Protein AF-A0A6M0ADW8-F1 (afdb_monomer_lite)

Structure (mmCIF, N/CA/C/O backbone):
data_AF-A0A6M0ADW8-F1
#
_entry.id   AF-A0A6M0ADW8-F1
#
loop_
_atom_site.group_PDB
_atom_site.id
_atom_site.type_symbol
_atom_site.label_atom_id
_atom_site.label_alt_id
_atom_site.label_comp_id
_atom_site.label_asym_id
_atom_site.label_entity_id
_atom_site.label_seq_id
_atom_site.pdbx_PDB_ins_code
_atom_site.Cartn_x
_atom_site.Cartn_y
_atom_site.Cartn_z
_atom_site.occupancy
_atom_site.B_iso_or_equiv
_atom_site.auth_seq_id
_atom_site.auth_comp_id
_atom_site.auth_asym_id
_atom_site.auth_atom_id
_atom_site.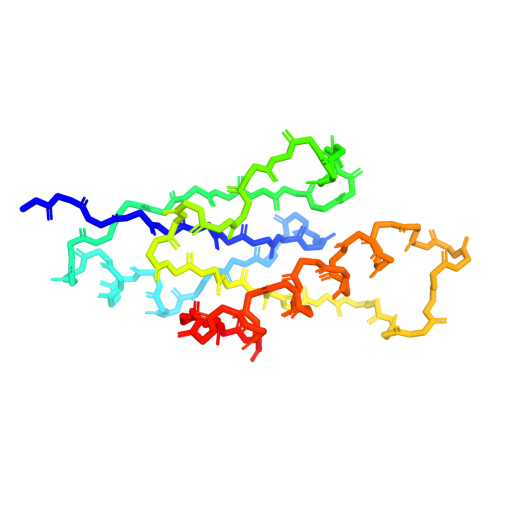pdbx_PDB_model_num
ATOM 1 N N . MET A 1 1 ? -11.822 8.074 16.269 1.00 69.81 1 MET A N 1
ATOM 2 C CA . MET A 1 1 ? -10.374 7.837 16.103 1.00 69.81 1 MET A CA 1
ATOM 3 C C . MET A 1 1 ? -10.108 7.758 14.614 1.00 69.81 1 MET A C 1
ATOM 5 O O . MET A 1 1 ? -10.910 7.134 13.931 1.00 69.81 1 MET A O 1
ATOM 9 N N . THR A 1 2 ? -9.075 8.434 14.119 1.00 86.81 2 THR A N 1
ATOM 10 C CA . THR A 1 2 ? -8.680 8.378 12.704 1.00 86.81 2 THR A CA 1
ATOM 11 C C . THR A 1 2 ? -8.086 7.005 12.406 1.00 86.81 2 THR A C 1
ATOM 13 O O . THR A 1 2 ? -7.224 6.557 13.160 1.00 86.81 2 THR A O 1
ATOM 16 N N . LYS A 1 3 ? -8.562 6.340 11.351 1.00 96.62 3 LYS A N 1
ATOM 17 C CA . LYS A 1 3 ? -7.993 5.074 10.869 1.00 96.62 3 LYS A CA 1
ATOM 18 C C . LYS A 1 3 ? -6.837 5.364 9.921 1.00 96.62 3 LYS A C 1
ATOM 20 O O . LYS A 1 3 ? -6.853 6.388 9.245 1.00 96.62 3 LYS A O 1
ATOM 25 N N . ASN A 1 4 ? -5.856 4.481 9.835 1.00 97.69 4 ASN A N 1
ATOM 26 C CA . ASN A 1 4 ? -4.714 4.647 8.943 1.00 97.69 4 ASN A CA 1
ATOM 27 C C . ASN A 1 4 ? -4.809 3.677 7.769 1.00 97.69 4 ASN A C 1
ATOM 29 O O . ASN A 1 4 ? -5.004 2.477 7.957 1.00 97.69 4 ASN A O 1
ATOM 33 N N . ALA A 1 5 ? -4.638 4.204 6.560 1.00 98.00 5 ALA A N 1
ATOM 34 C CA . ALA A 1 5 ? -4.477 3.410 5.352 1.00 98.00 5 ALA A CA 1
ATOM 35 C C . ALA A 1 5 ? -3.124 3.711 4.703 1.00 98.00 5 ALA A C 1
ATOM 37 O O . ALA A 1 5 ? -2.698 4.867 4.652 1.00 98.00 5 ALA A O 1
ATOM 38 N N . ILE A 1 6 ? -2.472 2.682 4.169 1.00 98.00 6 ILE A N 1
ATOM 39 C CA . ILE A 1 6 ? -1.318 2.843 3.282 1.00 98.00 6 ILE A CA 1
ATOM 40 C C . ILE A 1 6 ? -1.719 2.410 1.875 1.00 98.00 6 ILE A C 1
ATOM 42 O O . ILE A 1 6 ? -2.267 1.328 1.709 1.00 98.00 6 ILE A O 1
ATOM 46 N N . ALA A 1 7 ? -1.432 3.242 0.876 1.00 97.44 7 ALA A N 1
ATOM 47 C CA . ALA A 1 7 ? -1.564 2.904 -0.536 1.00 97.44 7 ALA A CA 1
ATOM 48 C C . ALA A 1 7 ? -0.169 2.765 -1.160 1.00 97.44 7 ALA A C 1
ATOM 50 O O . ALA A 1 7 ? 0.589 3.738 -1.206 1.00 97.44 7 ALA A O 1
ATOM 51 N N . ILE A 1 8 ? 0.177 1.565 -1.619 1.00 97.12 8 ILE A N 1
ATOM 52 C CA . ILE A 1 8 ? 1.415 1.287 -2.348 1.00 97.12 8 ILE A CA 1
ATOM 53 C C . ILE A 1 8 ? 1.177 1.592 -3.828 1.00 97.12 8 ILE A C 1
ATOM 55 O O . ILE A 1 8 ? 0.217 1.107 -4.416 1.00 97.12 8 ILE A O 1
ATOM 59 N N . THR A 1 9 ? 2.032 2.423 -4.422 1.00 95.88 9 THR A N 1
ATOM 60 C CA . THR A 1 9 ? 1.950 2.853 -5.823 1.00 95.88 9 THR A CA 1
ATOM 61 C C . THR A 1 9 ? 3.179 2.382 -6.592 1.00 95.88 9 THR A C 1
ATOM 63 O O . THR A 1 9 ? 4.310 2.615 -6.146 1.00 95.88 9 THR A O 1
ATOM 66 N N . HIS A 1 10 ? 2.979 1.833 -7.785 1.00 94.69 10 HIS A N 1
ATOM 67 C CA . HIS A 1 10 ? 4.067 1.362 -8.644 1.00 94.69 10 HIS A CA 1
ATOM 68 C C . HIS A 1 10 ? 4.600 2.433 -9.600 1.00 94.69 10 HIS A C 1
ATOM 70 O O . HIS A 1 10 ? 5.777 2.431 -9.959 1.00 94.69 10 HIS A O 1
ATOM 76 N N . VAL A 1 11 ? 3.748 3.388 -9.980 1.00 87.19 11 VAL A N 1
ATOM 77 C CA . VAL A 1 11 ? 4.049 4.467 -10.928 1.00 87.19 11 VAL A CA 1
ATOM 78 C C . VAL A 1 11 ? 3.493 5.801 -10.435 1.00 87.19 11 VAL A C 1
ATOM 80 O O . VAL A 1 11 ? 2.572 5.850 -9.629 1.00 87.19 11 VAL A O 1
ATOM 83 N N . CYS A 1 12 ? 4.046 6.914 -10.926 1.00 79.12 12 CYS A N 1
ATOM 84 C CA . CYS A 1 12 ? 3.711 8.259 -10.441 1.00 79.12 12 CYS A CA 1
ATOM 85 C C . CYS A 1 12 ? 2.281 8.737 -10.754 1.00 79.12 12 CYS A C 1
ATOM 87 O O . CYS A 1 12 ? 1.897 9.785 -10.242 1.00 79.12 12 CYS A O 1
ATOM 89 N N . PHE A 1 13 ? 1.549 8.046 -11.630 1.00 79.06 13 PHE A N 1
ATOM 90 C CA . PHE A 1 13 ? 0.231 8.467 -12.117 1.00 79.06 13 PHE A CA 1
ATOM 91 C C . PHE A 1 13 ? -0.918 7.567 -11.653 1.00 79.06 13 PHE A C 1
ATOM 93 O O . PHE A 1 13 ? -2.064 7.870 -11.967 1.00 79.06 13 PHE A O 1
ATOM 100 N N . GLU A 1 14 ? -0.633 6.476 -10.940 1.00 86.81 14 GLU A N 1
ATOM 101 C CA . GLU A 1 14 ? -1.685 5.677 -10.317 1.00 86.81 14 GLU A CA 1
ATOM 102 C C . GLU A 1 14 ? -1.988 6.200 -8.916 1.00 86.81 14 GLU A C 1
ATOM 104 O O . GLU A 1 14 ? -1.087 6.448 -8.111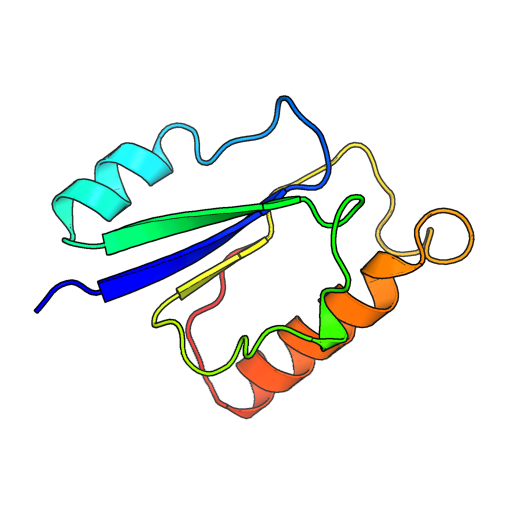 1.00 86.81 14 GLU A O 1
ATOM 109 N N . ASP A 1 15 ? -3.277 6.375 -8.644 1.00 92.31 15 ASP A N 1
ATOM 110 C CA . ASP A 1 15 ? -3.810 6.835 -7.372 1.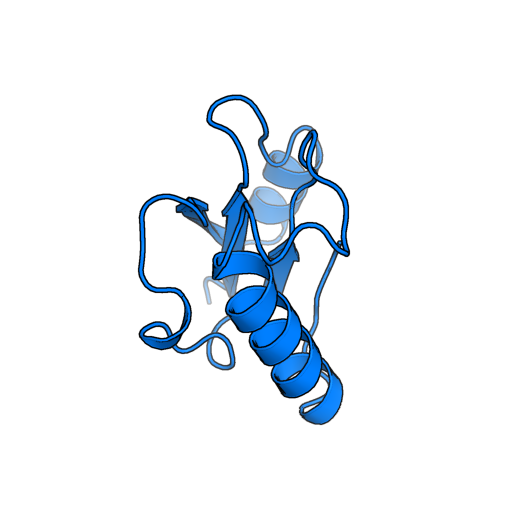00 92.31 15 ASP A CA 1
ATOM 111 C C . ASP A 1 15 ? -5.054 6.018 -6.983 1.00 92.31 15 ASP A C 1
ATOM 113 O O . ASP A 1 15 ? -5.452 5.072 -7.662 1.00 92.31 15 ASP A O 1
ATOM 117 N N . LEU A 1 16 ? -5.662 6.357 -5.846 1.00 95.50 16 LEU A N 1
ATOM 118 C CA . LEU A 1 16 ? -6.844 5.655 -5.339 1.00 95.50 16 LEU A CA 1
ATOM 119 C C . LEU A 1 16 ? -8.131 5.928 -6.140 1.00 95.50 16 LEU A C 1
ATOM 121 O O . LEU A 1 16 ? -9.167 5.331 -5.839 1.00 95.50 16 LEU A O 1
ATOM 125 N N . GLY A 1 17 ? -8.122 6.847 -7.106 1.00 94.50 17 GLY A N 1
ATOM 126 C CA . GLY A 1 17 ? -9.293 7.246 -7.877 1.00 94.50 17 GLY A CA 1
ATOM 127 C C . GLY A 1 17 ? -10.508 7.535 -6.991 1.00 94.50 17 GLY A C 1
ATOM 128 O O . GLY A 1 17 ? -10.434 8.251 -5.989 1.00 94.50 17 GLY A O 1
ATOM 129 N N . SER A 1 18 ? -11.646 6.920 -7.322 1.00 95.12 18 SER A N 1
ATOM 130 C CA . SER A 1 18 ? -12.890 7.070 -6.557 1.00 95.12 18 SER A CA 1
ATOM 131 C C . SER A 1 18 ? -12.823 6.515 -5.129 1.00 95.12 18 SER A C 1
ATOM 133 O O . SER A 1 18 ? -13.624 6.922 -4.287 1.00 95.12 18 SER A O 1
ATOM 135 N N . LEU A 1 19 ? -11.897 5.594 -4.831 1.00 96.31 19 LEU A N 1
ATOM 136 C CA . LEU A 1 19 ? -11.763 5.010 -3.494 1.00 96.31 19 LEU A CA 1
ATOM 137 C C . LEU A 1 19 ? -11.246 6.037 -2.478 1.00 96.31 19 LEU A C 1
ATOM 139 O O . LEU A 1 19 ? -11.591 5.941 -1.302 1.00 96.31 19 LEU A O 1
ATOM 143 N N . HIS A 1 20 ? -10.490 7.050 -2.921 1.00 96.12 20 HIS A N 1
ATOM 144 C CA . HIS A 1 20 ? -9.952 8.091 -2.043 1.00 96.12 20 HIS A CA 1
ATOM 145 C C . HIS A 1 20 ? -11.058 8.788 -1.241 1.00 96.12 20 HIS A C 1
ATOM 147 O O . HIS A 1 20 ? -11.034 8.790 -0.012 1.00 96.12 20 HIS A O 1
ATOM 153 N N . GLN A 1 21 ? -12.086 9.284 -1.937 1.00 96.00 21 GLN A N 1
ATOM 154 C CA . GLN A 1 21 ? -13.205 9.988 -1.312 1.00 96.00 21 GLN A CA 1
ATOM 155 C C . GLN A 1 21 ? -13.980 9.086 -0.339 1.00 96.00 21 GLN A C 1
ATOM 157 O O . GLN A 1 21 ? -14.422 9.537 0.717 1.00 96.00 21 GLN A O 1
ATOM 162 N N . VAL A 1 22 ? -14.145 7.804 -0.674 1.00 96.62 22 VAL A N 1
ATOM 163 C CA . VAL A 1 22 ? -14.827 6.842 0.203 1.00 96.62 22 VAL A CA 1
ATOM 164 C C . VAL A 1 22 ? -14.023 6.623 1.486 1.00 96.62 22 VAL A C 1
ATOM 166 O O . VAL A 1 22 ? -14.596 6.629 2.573 1.00 96.62 22 VAL A O 1
ATOM 169 N N . LEU A 1 23 ? -12.701 6.474 1.385 1.00 96.94 23 LEU A N 1
ATOM 170 C CA . LEU A 1 23 ? -11.821 6.300 2.542 1.00 96.94 23 LEU A CA 1
ATOM 171 C C . LEU A 1 23 ? -11.842 7.525 3.463 1.00 96.94 23 LEU A C 1
ATOM 173 O O . LEU A 1 23 ? -12.001 7.366 4.676 1.00 96.94 23 LEU A O 1
ATOM 177 N N . GLU A 1 24 ? -11.778 8.735 2.904 1.00 95.50 24 GLU A N 1
ATOM 178 C CA . GLU A 1 24 ? -11.896 9.978 3.677 1.00 95.50 24 GLU A CA 1
ATOM 179 C C . GLU A 1 24 ? -13.236 10.058 4.423 1.00 95.50 24 GLU A C 1
ATOM 181 O O . GLU A 1 24 ? -13.270 10.333 5.623 1.00 95.50 24 GLU A O 1
ATOM 186 N N . GLN A 1 25 ? -14.346 9.736 3.748 1.00 96.50 25 GLN A N 1
ATOM 187 C CA . GLN A 1 25 ? -15.681 9.703 4.360 1.00 96.50 25 GLN A CA 1
ATOM 188 C C . GLN A 1 25 ? -15.800 8.663 5.485 1.00 96.50 25 GLN A C 1
ATOM 190 O O . GLN A 1 25 ? -16.579 8.851 6.418 1.00 96.50 25 GLN A O 1
ATOM 195 N N . GLN A 1 26 ? -15.023 7.579 5.422 1.00 96.00 26 GLN A N 1
ATOM 196 C CA . GLN A 1 26 ? -14.937 6.556 6.470 1.00 96.00 26 GLN A CA 1
ATOM 197 C C . GLN A 1 26 ? -13.908 6.890 7.568 1.00 96.00 26 GLN A C 1
ATOM 199 O O . GLN A 1 26 ? -13.698 6.086 8.482 1.00 96.00 26 GLN A O 1
ATOM 204 N N . GLY A 1 27 ? -13.285 8.072 7.515 1.00 96.94 27 GLY A N 1
ATOM 205 C CA . GLY A 1 27 ? -12.349 8.557 8.528 1.00 96.94 27 GLY A CA 1
ATOM 206 C C . GLY A 1 27 ? -10.945 7.959 8.432 1.00 96.94 27 GLY A C 1
ATOM 207 O O . GLY A 1 27 ? -10.247 7.896 9.449 1.00 96.94 27 GLY A O 1
ATOM 208 N N . TYR A 1 28 ? -10.537 7.500 7.244 1.00 98.06 28 TYR A N 1
ATOM 209 C CA . TYR A 1 28 ? -9.165 7.071 6.985 1.00 98.06 28 TYR A CA 1
ATOM 210 C C . TYR A 1 28 ? -8.265 8.253 6.629 1.00 98.06 28 TYR A C 1
ATOM 212 O O . TYR A 1 28 ? -8.613 9.101 5.812 1.00 98.06 28 TYR A O 1
ATOM 220 N N . HIS A 1 29 ? -7.064 8.250 7.192 1.00 97.31 29 HIS A N 1
ATOM 221 C CA . HIS A 1 29 ? -5.931 9.025 6.721 1.00 97.31 29 HIS A CA 1
ATOM 222 C C . HIS A 1 29 ? -5.057 8.128 5.838 1.00 97.31 29 HIS A C 1
ATOM 224 O O . HIS A 1 29 ? -4.526 7.116 6.305 1.00 97.31 29 HIS A O 1
ATOM 230 N N . VAL A 1 30 ? -4.926 8.487 4.561 1.00 96.62 30 VAL A N 1
ATOM 231 C CA . VAL A 1 30 ? -4.175 7.708 3.570 1.00 96.62 30 VAL A CA 1
ATOM 232 C C . VAL A 1 30 ? -2.747 8.231 3.453 1.00 96.62 30 VAL A C 1
ATOM 234 O O . VAL A 1 30 ? -2.531 9.415 3.209 1.00 96.62 30 VAL A O 1
ATOM 237 N N . THR A 1 31 ? -1.770 7.331 3.549 1.00 96.12 31 THR A N 1
ATOM 238 C CA . THR A 1 31 ? -0.368 7.601 3.203 1.00 96.12 31 THR A CA 1
ATOM 239 C C . THR A 1 31 ? 0.003 6.857 1.927 1.00 96.12 31 THR A C 1
ATOM 241 O O . THR A 1 31 ? -0.196 5.648 1.839 1.00 96.12 31 THR A O 1
ATOM 244 N N . TYR A 1 32 ? 0.562 7.565 0.948 1.00 95.62 32 TYR A N 1
ATOM 245 C CA . TYR A 1 32 ? 1.058 6.956 -0.284 1.00 95.62 32 TYR A CA 1
ATOM 246 C C . TYR A 1 32 ? 2.524 6.554 -0.145 1.00 95.62 32 TYR A C 1
ATOM 248 O O . TYR A 1 32 ? 3.351 7.347 0.312 1.00 95.62 32 TYR A O 1
ATOM 256 N N . ILE A 1 33 ? 2.850 5.344 -0.589 1.00 95.50 33 ILE A N 1
ATOM 257 C CA . ILE A 1 33 ? 4.210 4.812 -0.623 1.00 95.50 33 ILE A CA 1
ATOM 258 C C . ILE A 1 33 ? 4.536 4.387 -2.047 1.00 95.50 33 ILE A C 1
ATOM 260 O O . ILE A 1 33 ? 3.830 3.588 -2.645 1.00 95.50 33 ILE A O 1
ATOM 264 N N . LYS A 1 34 ? 5.635 4.905 -2.592 1.00 94.38 34 LYS A N 1
ATOM 265 C CA . LYS A 1 34 ? 6.108 4.526 -3.925 1.00 94.38 34 LYS A CA 1
ATOM 266 C C . LYS A 1 34 ? 7.013 3.307 -3.808 1.00 94.38 34 LYS A C 1
ATOM 268 O O . LYS A 1 34 ? 8.130 3.455 -3.314 1.00 94.38 34 LYS A O 1
ATOM 273 N N . ALA A 1 35 ? 6.560 2.148 -4.287 1.00 93.69 35 ALA A N 1
ATOM 274 C CA . ALA A 1 35 ? 7.292 0.882 -4.182 1.00 93.69 35 ALA A CA 1
ATOM 275 C C . ALA A 1 35 ? 8.721 0.994 -4.740 1.00 93.69 35 ALA A C 1
ATOM 277 O O . ALA A 1 35 ? 9.685 0.589 -4.103 1.00 93.69 35 ALA A O 1
ATOM 278 N N . ALA A 1 36 ? 8.878 1.672 -5.880 1.00 89.88 36 ALA A N 1
ATOM 279 C CA . ALA A 1 36 ? 10.176 1.873 -6.522 1.00 89.88 36 ALA A CA 1
ATOM 280 C C . ALA A 1 36 ? 11.085 2.923 -5.843 1.00 89.88 36 ALA A C 1
ATOM 282 O O . ALA A 1 36 ? 12.210 3.131 -6.289 1.00 89.88 36 ALA A O 1
ATOM 283 N N . SER A 1 37 ? 10.610 3.655 -4.828 1.00 89.00 37 SER A N 1
ATOM 284 C CA . SER A 1 37 ? 11.360 4.764 -4.206 1.00 89.00 37 SER A CA 1
ATOM 285 C C . SER A 1 37 ? 11.769 4.512 -2.757 1.00 89.00 37 SER A C 1
ATOM 287 O O . SER A 1 37 ? 12.541 5.302 -2.212 1.00 89.00 37 SER A O 1
ATOM 289 N N . VAL A 1 38 ? 11.250 3.466 -2.115 1.00 88.62 38 VAL A N 1
ATOM 290 C CA . VAL A 1 38 ? 11.538 3.165 -0.710 1.00 88.62 38 VAL A CA 1
ATOM 291 C C . VAL A 1 38 ? 11.863 1.691 -0.512 1.00 88.62 38 VAL A C 1
ATOM 293 O O . VAL A 1 38 ? 11.508 0.844 -1.321 1.00 88.62 38 VAL A O 1
ATOM 296 N N . TYR A 1 39 ? 12.511 1.402 0.610 1.00 89.94 39 TYR A N 1
ATOM 297 C CA . TYR A 1 39 ? 12.727 0.046 1.097 1.00 89.94 39 TYR A CA 1
ATOM 298 C C . TYR A 1 39 ? 11.475 -0.402 1.862 1.00 89.94 39 TYR A C 1
ATOM 300 O O . TYR A 1 39 ? 11.252 0.048 2.991 1.00 89.94 39 TYR A O 1
ATOM 308 N N . LEU A 1 40 ? 10.621 -1.198 1.212 1.00 91.81 40 LEU A N 1
ATOM 309 C CA . LEU A 1 40 ? 9.335 -1.640 1.767 1.00 91.81 40 LEU A CA 1
ATOM 310 C C . LEU A 1 40 ? 9.515 -2.513 3.020 1.00 91.81 40 LEU A C 1
ATOM 312 O O . LEU A 1 40 ? 8.755 -2.381 3.975 1.00 91.81 40 LEU A O 1
ATOM 316 N N . ASP A 1 41 ? 10.579 -3.311 3.069 1.00 88.88 41 ASP A N 1
ATOM 317 C CA . ASP A 1 41 ? 10.986 -4.141 4.212 1.00 88.88 41 ASP A CA 1
ATOM 318 C C . ASP A 1 41 ? 11.243 -3.357 5.518 1.00 88.88 41 ASP A C 1
ATOM 320 O O . ASP A 1 41 ? 11.296 -3.943 6.599 1.00 88.88 41 ASP A O 1
ATOM 324 N N . ARG A 1 42 ? 11.393 -2.026 5.451 1.00 90.88 42 ARG A N 1
ATOM 325 C CA . ARG A 1 42 ? 11.627 -1.153 6.619 1.00 90.88 42 ARG A CA 1
ATOM 326 C C . ARG A 1 42 ? 10.363 -0.523 7.196 1.00 90.88 42 ARG A C 1
ATOM 328 O O . ARG A 1 42 ? 10.463 0.272 8.132 1.00 90.88 42 ARG A O 1
ATOM 335 N N . ILE A 1 43 ? 9.197 -0.820 6.634 1.00 93.44 43 ILE A N 1
ATOM 336 C CA . ILE A 1 43 ? 7.912 -0.267 7.062 1.00 93.44 43 ILE A CA 1
ATOM 337 C C . ILE A 1 43 ? 7.104 -1.373 7.744 1.00 93.44 43 ILE A C 1
ATOM 339 O O . ILE A 1 43 ? 6.986 -2.480 7.228 1.00 93.44 43 ILE A O 1
ATOM 343 N N . ASP A 1 44 ? 6.520 -1.069 8.905 1.00 95.31 44 ASP A N 1
ATOM 344 C CA . ASP A 1 44 ? 5.585 -1.982 9.564 1.00 95.31 44 ASP A CA 1
ATOM 345 C C . ASP A 1 44 ? 4.218 -1.912 8.874 1.00 95.31 44 ASP A C 1
ATOM 347 O O . ASP A 1 44 ? 3.399 -1.025 9.132 1.00 95.31 44 ASP A O 1
ATOM 351 N N . PHE A 1 45 ? 3.982 -2.868 7.981 1.00 96.75 45 PHE A N 1
ATOM 352 C CA . PHE A 1 45 ? 2.718 -3.021 7.279 1.00 96.75 45 PHE A CA 1
ATOM 353 C C . PHE A 1 45 ? 1.668 -3.801 8.069 1.00 96.75 45 PHE A C 1
ATOM 355 O O . PHE A 1 45 ? 0.595 -4.012 7.523 1.00 96.75 45 PHE A O 1
ATOM 362 N N . LEU A 1 46 ? 1.896 -4.215 9.319 1.00 97.31 46 LEU A N 1
ATOM 363 C CA . LEU A 1 46 ? 0.860 -4.825 10.168 1.00 97.31 46 LEU A CA 1
ATOM 364 C C . LEU A 1 46 ? 0.107 -3.782 11.001 1.00 97.31 46 LEU A C 1
ATOM 366 O O . LEU A 1 46 ? -1.049 -4.001 11.357 1.00 97.31 46 LEU A O 1
ATOM 370 N N . TYR A 1 47 ? 0.736 -2.639 11.274 1.00 96.69 47 TYR A N 1
ATOM 371 C CA . TYR A 1 47 ? 0.144 -1.550 12.051 1.00 96.69 47 TYR A CA 1
ATOM 372 C C . TYR A 1 47 ? -1.065 -0.843 11.389 1.00 96.69 47 TYR A C 1
ATOM 374 O O . TYR A 1 47 ? -2.017 -0.525 12.106 1.00 96.69 47 TYR A O 1
ATOM 382 N N . PRO A 1 48 ? -1.092 -0.561 10.067 1.00 97.50 48 PRO A N 1
ATOM 383 C CA . PRO A 1 48 ? -2.216 0.136 9.438 1.00 97.50 48 PRO A CA 1
ATOM 384 C C . PRO A 1 48 ? -3.499 -0.703 9.397 1.00 97.50 48 PRO A C 1
ATOM 386 O O . PRO A 1 48 ? -3.473 -1.898 9.075 1.00 97.50 48 PRO A O 1
ATOM 389 N N . ASP A 1 49 ? -4.640 -0.036 9.598 1.00 98.00 49 ASP A N 1
ATOM 390 C CA . ASP A 1 49 ? -5.977 -0.638 9.526 1.00 98.00 49 ASP A CA 1
ATOM 391 C C . ASP A 1 49 ? -6.297 -1.190 8.125 1.00 98.00 49 ASP A C 1
ATOM 393 O O . ASP A 1 49 ? -7.085 -2.125 7.985 1.00 98.00 49 ASP A O 1
ATOM 397 N N . LEU A 1 50 ? -5.703 -0.601 7.082 1.00 98.31 50 LEU A N 1
ATOM 398 C CA . LEU A 1 50 ? -5.883 -0.992 5.686 1.00 98.31 50 LEU A CA 1
ATOM 399 C C . LEU A 1 50 ? -4.585 -0.804 4.894 1.00 98.31 50 LEU A C 1
ATOM 401 O O . LEU A 1 50 ? -3.913 0.220 5.015 1.00 98.31 50 LEU A O 1
ATOM 405 N N . VAL A 1 51 ? -4.274 -1.769 4.033 1.00 98.44 51 VAL A N 1
ATOM 406 C CA . VAL A 1 51 ? -3.254 -1.622 2.989 1.00 98.44 51 VAL A CA 1
ATOM 407 C C . VAL A 1 51 ? -3.923 -1.803 1.631 1.00 98.44 51 VAL A C 1
ATOM 409 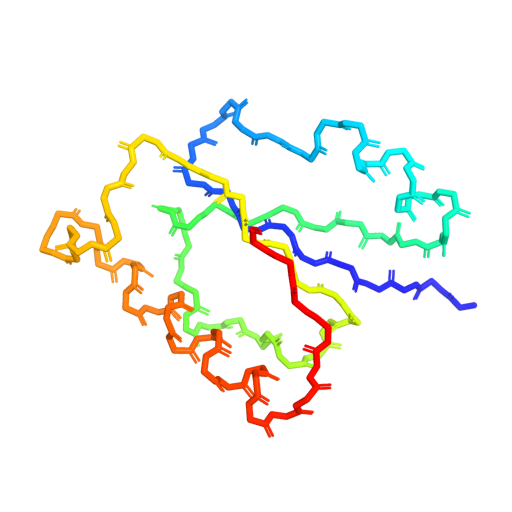O O . VAL A 1 51 ? -4.705 -2.733 1.445 1.00 98.44 51 VAL A O 1
ATOM 412 N N . ILE A 1 52 ? -3.644 -0.889 0.707 1.00 98.31 52 ILE A N 1
ATOM 413 C CA . ILE A 1 52 ? -4.069 -0.948 -0.689 1.00 98.31 52 ILE A CA 1
ATOM 414 C C . ILE A 1 52 ? -2.821 -1.118 -1.552 1.00 98.31 52 ILE A C 1
ATOM 416 O O . ILE A 1 52 ? -1.897 -0.312 -1.457 1.00 98.31 52 ILE A O 1
ATOM 420 N N . ILE A 1 53 ? -2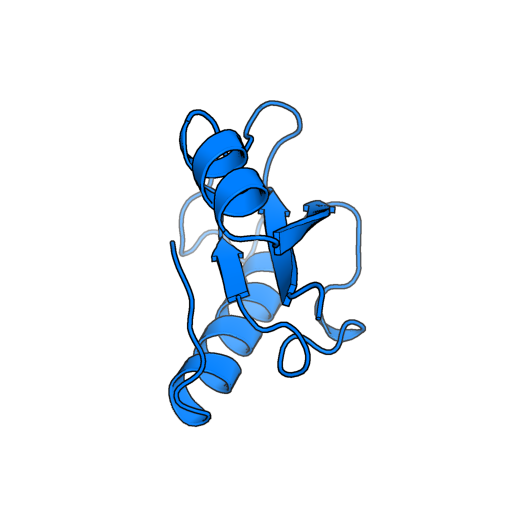.807 -2.142 -2.392 1.00 97.19 53 ILE A N 1
ATOM 421 C CA . ILE A 1 53 ? -1.812 -2.363 -3.434 1.00 97.19 53 ILE A CA 1
ATOM 422 C C . ILE A 1 53 ? -2.420 -1.828 -4.728 1.00 97.19 53 ILE A C 1
ATOM 424 O O . ILE A 1 53 ? -3.422 -2.358 -5.195 1.00 97.19 53 ILE A O 1
ATOM 428 N N . LEU A 1 54 ? -1.905 -0.718 -5.261 1.00 96.81 54 LEU A N 1
ATOM 429 C CA . LEU A 1 54 ? -2.398 -0.198 -6.538 1.00 96.81 54 LEU A CA 1
ATOM 430 C C . LEU A 1 54 ? -1.838 -1.014 -7.702 1.00 96.81 54 LEU A C 1
ATOM 432 O O . LEU A 1 54 ? -0.862 -1.749 -7.561 1.00 96.81 54 LEU A O 1
ATOM 436 N N . GLY A 1 55 ? -2.439 -0.838 -8.873 1.00 93.75 55 GLY A N 1
ATOM 437 C CA . GLY A 1 55 ? -1.939 -1.433 -10.097 1.00 93.75 55 GLY A CA 1
ATOM 438 C C . GLY A 1 55 ? -0.589 -0.861 -10.537 1.00 93.75 55 GLY A C 1
ATOM 439 O O . GLY A 1 55 ? 0.091 -0.079 -9.856 1.00 93.75 55 GLY A O 1
ATOM 440 N N . GLY A 1 56 ? -0.182 -1.311 -11.713 1.00 92.38 56 GLY A N 1
ATOM 441 C CA . GLY A 1 56 ? 0.980 -0.809 -12.415 1.00 92.38 56 GLY A CA 1
ATOM 442 C C . GLY A 1 56 ? 1.130 -1.505 -13.764 1.00 92.38 56 GLY A C 1
ATOM 443 O O . GLY A 1 56 ? 0.626 -2.614 -13.953 1.00 92.38 56 GLY A O 1
ATOM 444 N N . PRO A 1 57 ? 1.862 -0.906 -14.715 1.00 93.50 57 PRO A N 1
ATOM 445 C CA . PRO A 1 57 ? 2.234 -1.554 -15.969 1.00 93.50 57 PRO A CA 1
ATOM 446 C C . PRO A 1 57 ? 3.396 -2.547 -15.753 1.00 93.50 57 PRO A C 1
ATOM 448 O O . PRO A 1 57 ? 4.397 -2.488 -16.462 1.00 93.50 57 PRO A O 1
ATOM 451 N N . ILE A 1 58 ? 3.293 -3.404 -14.734 1.00 92.44 58 ILE A N 1
ATOM 452 C CA . ILE A 1 58 ? 4.342 -4.315 -14.259 1.00 92.44 58 ILE A CA 1
ATOM 453 C C . ILE A 1 58 ? 3.748 -5.720 -14.138 1.00 92.44 58 ILE A C 1
ATOM 455 O O . ILE A 1 58 ? 2.637 -5.881 -13.630 1.00 92.44 58 ILE A O 1
ATOM 459 N N . GLY A 1 59 ? 4.460 -6.741 -14.614 1.00 94.44 59 GLY A N 1
ATOM 460 C CA . GLY A 1 59 ? 4.059 -8.129 -14.434 1.00 94.44 59 GLY A CA 1
ATOM 461 C C . GLY A 1 59 ? 4.310 -8.609 -13.006 1.00 94.44 59 GLY A C 1
ATOM 462 O O . GLY A 1 59 ? 5.336 -8.310 -12.402 1.00 94.44 59 GLY A O 1
ATOM 463 N N . ALA A 1 60 ? 3.400 -9.428 -12.476 1.00 93.81 60 ALA A N 1
ATOM 464 C CA . ALA A 1 60 ? 3.516 -9.983 -11.122 1.00 93.81 60 ALA A CA 1
ATOM 465 C C . ALA A 1 60 ? 4.753 -10.887 -10.908 1.00 93.81 60 ALA A C 1
ATOM 467 O O . ALA A 1 60 ? 5.100 -11.169 -9.767 1.00 93.81 60 ALA A O 1
ATOM 468 N N . TYR A 1 61 ? 5.401 -11.338 -11.989 1.00 94.81 61 TYR A N 1
ATOM 469 C CA . TYR A 1 61 ? 6.578 -12.221 -11.987 1.00 94.81 61 TYR A CA 1
ATOM 470 C C . TYR A 1 61 ? 7.841 -11.536 -12.540 1.00 94.81 61 TYR A C 1
ATOM 472 O O . TYR A 1 61 ? 8.781 -12.201 -12.977 1.00 94.81 61 TYR A O 1
ATOM 480 N N . ASP A 1 62 ? 7.851 -10.201 -12.580 1.00 95.81 62 ASP A N 1
ATOM 481 C CA . ASP A 1 62 ? 8.978 -9.422 -13.099 1.00 95.81 62 ASP A CA 1
ATOM 482 C C . ASP A 1 62 ? 9.964 -9.045 -11.974 1.00 95.81 62 ASP A C 1
ATOM 484 O O . ASP A 1 62 ? 10.597 -7.991 -12.013 1.00 95.81 62 ASP A O 1
ATOM 488 N N . GLU A 1 63 ? 10.141 -9.879 -10.939 1.00 94.44 63 GLU A N 1
ATOM 489 C CA . GLU A 1 63 ? 10.928 -9.519 -9.743 1.00 94.44 63 GLU A CA 1
ATOM 490 C C . GLU A 1 63 ? 12.428 -9.342 -10.027 1.00 94.44 63 GLU A C 1
ATOM 492 O O . GLU A 1 63 ? 13.178 -8.844 -9.183 1.00 94.44 63 GLU A O 1
ATOM 497 N N . SER A 1 64 ? 12.881 -9.785 -11.202 1.00 94.50 64 SER A N 1
ATOM 498 C CA . SER A 1 64 ? 14.240 -9.540 -11.690 1.00 94.50 64 SER A CA 1
ATOM 499 C C . SER A 1 64 ? 14.439 -8.077 -12.099 1.00 94.50 64 SER A C 1
ATOM 501 O O . SER A 1 64 ? 15.491 -7.511 -11.803 1.00 94.50 64 SER A O 1
ATOM 503 N N . ASP A 1 65 ? 13.425 -7.463 -12.713 1.00 94.12 65 ASP A N 1
ATOM 504 C CA . ASP A 1 65 ? 13.433 -6.054 -13.125 1.00 94.12 65 ASP A CA 1
ATOM 505 C C . ASP A 1 65 ? 12.902 -5.137 -12.010 1.00 94.12 65 ASP A C 1
ATOM 507 O O . ASP A 1 65 ? 13.337 -3.991 -11.873 1.00 94.12 65 ASP A O 1
ATOM 511 N N . TYR A 1 66 ? 12.019 -5.667 -11.157 1.00 94.06 66 TYR A N 1
ATOM 512 C CA . TYR A 1 66 ? 11.363 -4.950 -10.065 1.00 94.06 66 TYR A CA 1
ATOM 513 C C . TYR A 1 66 ? 11.515 -5.693 -8.726 1.00 94.06 66 TYR A C 1
ATOM 515 O O . TYR A 1 66 ? 10.579 -6.344 -8.258 1.00 94.06 66 TYR A O 1
ATOM 523 N N . PRO A 1 67 ? 12.677 -5.583 -8.051 1.00 92.31 67 PRO A N 1
ATOM 524 C CA . PRO A 1 67 ? 12.948 -6.327 -6.818 1.00 92.31 67 PRO A CA 1
ATOM 525 C C . PRO A 1 67 ? 11.951 -6.081 -5.678 1.00 92.31 67 PRO A C 1
ATOM 527 O O . PRO A 1 67 ? 11.743 -6.977 -4.861 1.00 92.31 67 PRO A O 1
ATOM 530 N N . PHE A 1 68 ? 11.302 -4.909 -5.646 1.00 93.56 68 PHE A N 1
ATOM 531 C CA . PHE A 1 68 ? 10.286 -4.572 -4.642 1.00 93.56 68 PHE A CA 1
ATOM 532 C C . PHE A 1 68 ? 9.064 -5.503 -4.684 1.00 93.56 68 PHE A C 1
ATOM 534 O O . PHE A 1 68 ? 8.354 -5.591 -3.689 1.00 93.56 68 PHE A O 1
ATOM 541 N N . LEU A 1 69 ? 8.825 -6.227 -5.788 1.00 95.75 69 LEU A N 1
ATOM 542 C CA . LEU A 1 69 ? 7.739 -7.210 -5.885 1.00 95.75 69 LEU A CA 1
ATOM 543 C C . LEU A 1 69 ? 7.899 -8.341 -4.858 1.00 95.75 69 LEU A C 1
ATOM 545 O O . LEU A 1 69 ? 6.909 -8.868 -4.357 1.00 95.75 69 LEU A O 1
ATOM 549 N N . LYS A 1 70 ? 9.141 -8.681 -4.483 1.00 95.69 70 LYS A N 1
ATOM 550 C CA . LYS A 1 70 ? 9.404 -9.665 -3.421 1.00 95.69 70 LYS A CA 1
ATOM 551 C C . LYS A 1 70 ? 8.995 -9.136 -2.052 1.00 95.69 70 LYS A C 1
ATOM 553 O O . LYS A 1 70 ? 8.415 -9.876 -1.262 1.00 95.69 70 LYS A O 1
ATOM 558 N N . ASP A 1 71 ? 9.290 -7.867 -1.789 1.00 95.25 71 ASP A N 1
ATOM 559 C CA . ASP A 1 71 ? 8.923 -7.218 -0.533 1.00 95.25 71 ASP A CA 1
ATOM 560 C C . ASP A 1 71 ? 7.400 -7.057 -0.442 1.00 95.25 71 ASP A C 1
ATOM 562 O O . ASP A 1 71 ? 6.807 -7.349 0.595 1.00 95.25 71 ASP A O 1
ATOM 566 N N . GLU A 1 72 ? 6.749 -6.665 -1.541 1.00 96.31 72 GLU A N 1
ATOM 567 C CA . GLU A 1 72 ? 5.291 -6.570 -1.629 1.00 96.31 72 GLU A CA 1
ATOM 568 C C . GLU A 1 72 ? 4.608 -7.921 -1.395 1.00 96.31 72 GLU A C 1
ATOM 570 O O . GLU A 1 72 ? 3.694 -8.010 -0.572 1.00 96.31 72 GLU A O 1
ATOM 575 N N . LEU A 1 73 ? 5.082 -8.986 -2.049 1.00 96.38 73 LEU A N 1
ATOM 576 C CA . LEU A 1 73 ? 4.570 -10.335 -1.820 1.00 96.38 73 LEU A CA 1
ATOM 577 C C . LEU A 1 73 ? 4.696 -10.724 -0.343 1.00 96.38 73 LEU A C 1
ATOM 579 O O . LEU A 1 73 ? 3.732 -11.207 0.251 1.00 96.38 73 LEU A O 1
ATOM 583 N N . HIS A 1 74 ? 5.848 -10.448 0.272 1.00 96.44 74 HIS A N 1
ATOM 584 C CA . HIS A 1 74 ? 6.063 -10.731 1.687 1.00 96.44 74 HIS A CA 1
ATOM 585 C C . HIS A 1 74 ? 5.087 -9.965 2.594 1.00 96.44 74 HIS A C 1
ATOM 587 O O . HIS A 1 74 ? 4.539 -10.531 3.541 1.00 96.44 74 HIS A O 1
ATOM 593 N N . ILE A 1 75 ? 4.817 -8.693 2.291 1.00 96.81 75 ILE A N 1
ATOM 594 C CA . ILE A 1 75 ? 3.831 -7.875 3.010 1.00 96.81 75 ILE A CA 1
ATOM 595 C C . ILE A 1 75 ? 2.428 -8.482 2.898 1.00 96.81 75 ILE A C 1
ATOM 597 O O . ILE A 1 75 ? 1.717 -8.588 3.903 1.00 96.81 75 ILE A O 1
ATOM 601 N N . ILE A 1 76 ? 2.025 -8.899 1.695 1.00 97.19 76 ILE A N 1
ATOM 602 C CA . ILE A 1 76 ? 0.718 -9.521 1.450 1.00 97.19 76 ILE A CA 1
ATOM 603 C C . ILE A 1 76 ? 0.594 -10.821 2.254 1.00 97.19 76 ILE A C 1
ATOM 605 O O . ILE A 1 76 ? -0.401 -11.012 2.955 1.00 97.19 76 ILE A O 1
ATOM 609 N N . GLU A 1 77 ? 1.611 -11.686 2.219 1.00 98.00 77 GLU A N 1
ATOM 610 C CA . GLU A 1 77 ? 1.645 -12.935 2.988 1.00 98.00 77 GLU A CA 1
ATOM 611 C C . GLU A 1 77 ? 1.490 -12.689 4.495 1.00 98.00 77 GLU A C 1
ATOM 613 O O . GLU A 1 77 ? 0.666 -13.335 5.150 1.00 98.00 77 GLU A O 1
ATOM 618 N N . GLN A 1 78 ? 2.233 -11.725 5.047 1.00 97.75 78 GLN A N 1
ATOM 619 C CA . GLN A 1 78 ? 2.158 -11.365 6.463 1.00 97.75 78 GLN A CA 1
ATOM 620 C C . GLN A 1 78 ? 0.764 -10.859 6.858 1.00 97.75 78 GLN A C 1
ATOM 622 O O . GLN A 1 78 ? 0.209 -11.291 7.873 1.00 97.75 78 GLN A O 1
ATOM 627 N N . ARG A 1 79 ? 0.171 -9.960 6.061 1.00 98.12 79 ARG A N 1
ATOM 628 C CA . ARG A 1 79 ? -1.162 -9.406 6.347 1.00 98.12 79 ARG A CA 1
ATOM 629 C C . ARG A 1 79 ? -2.260 -10.454 6.224 1.00 98.12 79 ARG A C 1
ATOM 631 O O . ARG A 1 79 ? -3.159 -10.477 7.065 1.00 98.12 79 ARG A O 1
ATOM 638 N N . LEU A 1 80 ? -2.173 -11.340 5.232 1.00 98.00 80 LEU A N 1
ATOM 639 C CA . LEU A 1 80 ? -3.092 -12.469 5.083 1.00 98.00 80 LEU A CA 1
ATOM 640 C C . LEU A 1 80 ? -3.002 -13.419 6.281 1.00 98.00 80 LEU A C 1
ATOM 642 O O . LEU A 1 80 ? -4.033 -13.781 6.846 1.00 98.00 80 LEU A O 1
ATOM 646 N N . ALA A 1 81 ? -1.789 -13.767 6.721 1.00 98.31 81 ALA A N 1
ATOM 647 C CA . ALA A 1 81 ? -1.580 -14.607 7.900 1.00 98.31 81 ALA A CA 1
ATOM 648 C C . ALA A 1 81 ? -2.144 -13.973 9.186 1.00 98.31 81 ALA A C 1
ATOM 650 O O . ALA A 1 81 ? -2.651 -14.680 10.057 1.00 98.31 81 ALA A O 1
ATOM 651 N N . ALA A 1 82 ? -2.102 -12.643 9.290 1.00 98.00 82 ALA A N 1
ATOM 652 C CA . ALA A 1 82 ? -2.679 -11.881 10.395 1.00 98.00 82 ALA A CA 1
ATOM 653 C C . ALA A 1 82 ? -4.185 -11.575 10.232 1.00 98.00 82 ALA A C 1
ATOM 655 O O . ALA A 1 82 ? -4.773 -10.943 11.111 1.00 98.00 82 ALA A O 1
ATOM 656 N N . ASN A 1 83 ? -4.821 -12.016 9.137 1.00 97.94 83 ASN A N 1
ATOM 657 C CA . ASN A 1 83 ? -6.216 -11.725 8.790 1.00 97.94 83 ASN A CA 1
ATOM 658 C C . ASN A 1 83 ? -6.539 -10.213 8.788 1.00 97.94 83 ASN A C 1
ATOM 660 O O . ASN A 1 83 ? -7.592 -9.780 9.266 1.00 97.94 83 ASN A O 1
ATOM 664 N N . LEU A 1 84 ? -5.607 -9.402 8.279 1.00 98.31 84 LEU A N 1
ATOM 665 C CA . LEU A 1 84 ? -5.734 -7.948 8.222 1.00 98.31 84 LEU A CA 1
ATOM 666 C C . LEU A 1 84 ? -6.301 -7.472 6.870 1.00 98.31 84 LEU A C 1
ATOM 668 O O . LEU A 1 84 ? -5.935 -8.017 5.823 1.00 98.31 84 LEU A O 1
ATOM 672 N N . PRO A 1 85 ? -7.145 -6.418 6.848 1.00 98.06 85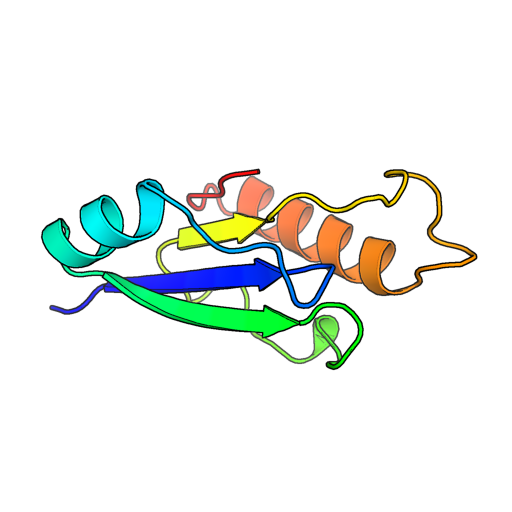 PRO A N 1
ATOM 673 C CA . PRO A 1 85 ? -7.766 -5.923 5.619 1.00 98.06 85 PRO A CA 1
ATOM 674 C C . PRO A 1 85 ? -6.743 -5.466 4.575 1.00 98.06 85 PRO A C 1
ATOM 676 O O . PRO A 1 85 ? -5.931 -4.578 4.841 1.00 98.06 85 PRO A O 1
ATOM 679 N N . THR A 1 86 ? -6.800 -6.042 3.377 1.00 98.19 86 THR A N 1
ATOM 680 C CA . THR A 1 86 ? -5.903 -5.706 2.263 1.00 98.19 86 THR A CA 1
ATOM 681 C C . THR A 1 86 ? -6.705 -5.677 0.963 1.00 98.19 86 THR A C 1
ATOM 683 O O . THR A 1 86 ? -7.566 -6.533 0.765 1.00 98.19 86 THR A O 1
ATOM 686 N N . ILE A 1 87 ? -6.466 -4.678 0.113 1.00 97.38 87 ILE A N 1
ATOM 687 C CA . ILE A 1 87 ? -7.112 -4.507 -1.199 1.00 97.38 87 ILE A CA 1
ATOM 688 C C . ILE A 1 87 ? -6.016 -4.489 -2.265 1.00 97.38 87 ILE A C 1
ATOM 690 O O . ILE A 1 87 ? -4.997 -3.838 -2.055 1.00 97.38 87 ILE A O 1
ATOM 694 N N . GLY A 1 88 ? -6.235 -5.178 -3.382 1.00 94.19 88 GLY A N 1
ATOM 695 C CA . GLY A 1 88 ? -5.402 -5.149 -4.585 1.00 94.19 88 GLY A CA 1
ATOM 696 C C . GLY A 1 88 ? -6.276 -5.140 -5.828 1.00 94.19 88 GLY A C 1
ATOM 697 O O . GLY A 1 88 ? -7.423 -5.638 -5.718 1.00 94.19 88 GLY A O 1
#

Sequence (88 aa):
MTKNAIAITHVCFEDLGSLHQVLEQQGYHVTYIKAASVYLDRIDFLYPDLVIILGGPIGAYDESDYPFLKDELHIIEQRLAANLPTIG

Secondary structure (DSSP, 8-state):
--EEEEEEESSTT---THHHHHHHHTTEEEEEEEGGGS-GGGS-SSSSSEEEE---SS-TT-TTT-THHHHHHHHHHHHHHTT--EE-

pLDDT: mean 94.6, std 4.55, range [69.81, 98.44]

Radius of gyration: 12.8 Å; chains: 1; bounding box: 30×25×32 Å

Foldseek 3Di:
DAAEEEEEDADPPDDPPPVVVVCVVVRYDYDYDYLQPDDLLPDPLQPGQEYEYTDDPDDLPVCVVRVSSVVVVVSVVVCVVVVGHYHD